Protein AF-A0A9E4G1P2-F1 (afdb_monomer)

Mean predicted aligned error: 4.47 Å

Radius of gyration: 14.35 Å; Cα contacts (8 Å, |Δi|>4): 254; chains: 1; bounding box: 38×31×42 Å

Foldseek 3Di:
DDKDWQDKDAFLVRFKMKTFIADPPPRGAPATFIWMDTPPDPDPDTHGLGDDSQKHWNDWDADNVSQKIWTWIWGPDDDVVVVDDIAIWIWMTGRVVSDIDTDDTRDDDD

Structure (mmCIF, N/CA/C/O backbone):
data_AF-A0A9E4G1P2-F1
#
_entry.id   AF-A0A9E4G1P2-F1
#
loop_
_atom_site.group_PDB
_atom_site.id
_atom_site.type_symbol
_atom_site.label_atom_id
_atom_site.label_alt_id
_atom_site.label_comp_id
_atom_site.label_asym_id
_atom_site.label_entity_id
_atom_site.label_seq_id
_atom_site.pdbx_PDB_ins_code
_atom_site.Cartn_x
_atom_site.Cartn_y
_atom_site.Cartn_z
_atom_site.occupancy
_atom_site.B_iso_or_equiv
_atom_site.auth_seq_id
_atom_site.auth_comp_id
_atom_site.auth_asym_id
_atom_site.auth_atom_id
_atom_site.pdbx_PDB_model_num
ATOM 1 N N . GLY A 1 1 ? 5.407 16.117 10.785 1.00 56.47 1 GLY A N 1
ATOM 2 C CA . GLY A 1 1 ? 5.474 17.115 9.700 1.00 56.47 1 GLY A CA 1
ATOM 3 C C . GLY A 1 1 ? 4.204 17.039 8.878 1.00 56.47 1 GLY A C 1
ATOM 4 O O . GLY A 1 1 ? 3.310 16.301 9.290 1.00 56.47 1 GLY A O 1
ATOM 5 N N . PRO A 1 2 ? 4.094 17.774 7.760 1.00 74.25 2 PRO A N 1
ATOM 6 C CA . PRO A 1 2 ? 3.076 17.479 6.756 1.00 74.25 2 PRO A CA 1
ATOM 7 C C . PRO A 1 2 ? 3.152 16.000 6.324 1.00 74.25 2 PRO A C 1
ATOM 9 O O . PRO A 1 2 ? 4.152 15.317 6.537 1.00 74.25 2 PRO A O 1
ATOM 12 N N . ILE A 1 3 ? 2.059 15.470 5.797 1.00 84.06 3 ILE A N 1
ATOM 13 C CA . ILE A 1 3 ? 1.977 14.115 5.242 1.00 84.06 3 ILE A CA 1
ATOM 14 C C . ILE A 1 3 ? 1.410 14.232 3.834 1.00 84.06 3 ILE A C 1
ATOM 16 O O . ILE A 1 3 ? 0.638 15.152 3.563 1.00 84.06 3 ILE A O 1
ATOM 20 N N . ASP A 1 4 ? 1.830 13.330 2.959 1.00 90.81 4 ASP A N 1
ATOM 21 C CA . ASP A 1 4 ? 1.390 13.273 1.570 1.00 90.81 4 ASP A CA 1
ATOM 22 C C . ASP A 1 4 ? 0.650 11.950 1.355 1.00 90.81 4 ASP A C 1
ATOM 24 O O . ASP A 1 4 ? 1.268 10.884 1.347 1.00 90.81 4 ASP A O 1
ATOM 28 N N . ASP A 1 5 ? -0.679 12.026 1.281 1.00 92.12 5 ASP A N 1
ATOM 29 C CA . ASP A 1 5 ? -1.571 10.881 1.113 1.00 92.12 5 ASP A CA 1
ATOM 30 C C . ASP A 1 5 ? -2.200 10.961 -0.285 1.00 92.12 5 ASP A C 1
ATOM 32 O O . ASP A 1 5 ? -2.833 11.962 -0.625 1.00 92.12 5 ASP A O 1
ATOM 36 N N . VAL A 1 6 ? -2.054 9.904 -1.088 1.00 92.94 6 VAL A N 1
ATOM 37 C CA . VAL A 1 6 ? -2.514 9.895 -2.495 1.00 92.94 6 VAL A CA 1
ATOM 38 C C . VAL A 1 6 ? -3.732 9.012 -2.742 1.00 92.94 6 VAL A C 1
ATOM 40 O O . VAL A 1 6 ? -4.409 9.166 -3.755 1.00 92.94 6 VAL A O 1
ATOM 43 N N . ALA A 1 7 ? -4.038 8.102 -1.817 1.00 94.00 7 ALA A N 1
ATOM 44 C CA . ALA A 1 7 ? -5.211 7.239 -1.888 1.00 94.00 7 ALA A CA 1
ATOM 45 C C . ALA A 1 7 ? -5.629 6.760 -0.492 1.00 94.00 7 ALA A C 1
ATOM 47 O O . ALA A 1 7 ? -4.781 6.558 0.381 1.00 94.00 7 ALA A O 1
ATOM 48 N N . ALA A 1 8 ? -6.932 6.535 -0.302 1.00 96.19 8 ALA A N 1
ATOM 49 C CA . ALA A 1 8 ? -7.508 5.969 0.914 1.00 96.19 8 ALA A CA 1
ATOM 50 C C . ALA A 1 8 ? -8.724 5.091 0.583 1.00 96.19 8 ALA A C 1
ATOM 52 O O . ALA A 1 8 ? -9.538 5.472 -0.260 1.00 96.19 8 ALA A O 1
ATOM 53 N N . GLN A 1 9 ? -8.872 3.944 1.255 1.00 97.81 9 GLN A N 1
ATOM 54 C CA . GLN A 1 9 ? -10.049 3.072 1.124 1.00 97.81 9 GLN A CA 1
ATOM 55 C C . GLN A 1 9 ? -10.417 2.404 2.447 1.00 97.81 9 GLN A C 1
ATOM 57 O O . GLN A 1 9 ? -9.547 1.920 3.174 1.00 97.81 9 GLN A O 1
ATOM 62 N N . ILE A 1 10 ? -11.717 2.336 2.724 1.00 98.00 10 ILE A N 1
ATOM 63 C CA . ILE A 1 10 ? -12.273 1.560 3.837 1.00 98.00 10 ILE A CA 1
ATOM 64 C C . ILE A 1 10 ? -12.322 0.080 3.422 1.00 98.00 10 ILE A C 1
ATOM 66 O O . ILE A 1 10 ? -12.615 -0.218 2.264 1.00 98.00 10 ILE A O 1
ATOM 70 N N . SER A 1 11 ? -12.017 -0.832 4.348 1.00 98.19 11 SER A N 1
ATOM 71 C CA . SER A 1 11 ? -12.136 -2.278 4.126 1.00 98.19 11 SER A CA 1
ATOM 72 C C . SER A 1 11 ? -13.591 -2.691 3.846 1.00 98.19 11 SER A C 1
ATOM 74 O O . SER A 1 11 ? -14.513 -2.000 4.287 1.00 98.19 11 SER A O 1
ATOM 76 N N . PRO A 1 12 ? -13.844 -3.825 3.165 1.00 98.31 12 PRO A N 1
ATOM 77 C CA . PRO A 1 12 ? -15.205 -4.268 2.838 1.00 98.31 12 PRO A CA 1
ATOM 78 C C . PRO A 1 12 ? -16.127 -4.409 4.057 1.00 98.31 12 PRO A C 1
ATOM 80 O O . PRO A 1 12 ? -17.318 -4.116 3.983 1.00 98.31 12 PRO A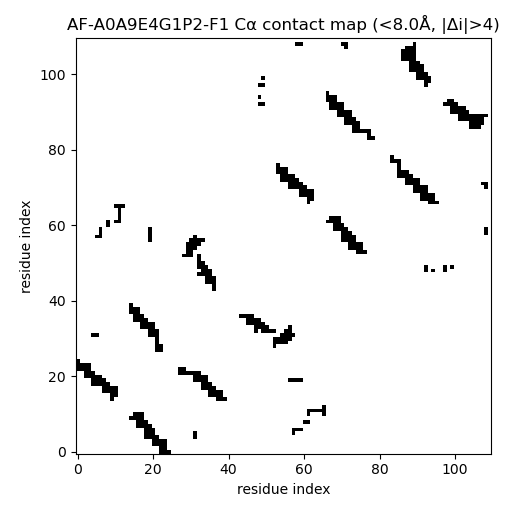 O 1
ATOM 83 N N . ASP A 1 13 ? -15.569 -4.815 5.199 1.00 97.50 13 ASP A N 1
ATOM 84 C CA . ASP A 1 13 ? -16.288 -4.957 6.468 1.00 97.50 13 ASP A CA 1
ATOM 85 C C . ASP A 1 13 ? -16.474 -3.637 7.241 1.00 97.50 13 ASP A C 1
ATOM 87 O O . ASP A 1 13 ? -17.094 -3.622 8.306 1.00 97.50 13 ASP A O 1
ATOM 91 N N . GLY A 1 14 ? -15.927 -2.528 6.738 1.00 97.69 14 GLY A N 1
ATOM 92 C CA . GLY A 1 14 ? -16.039 -1.212 7.356 1.00 97.69 14 GLY A CA 1
ATOM 93 C C . GLY A 1 14 ? -15.217 -1.019 8.631 1.00 97.69 14 GLY A C 1
ATOM 94 O O . GLY A 1 14 ? -15.432 -0.027 9.324 1.00 97.69 14 GLY A O 1
ATOM 95 N N . ARG A 1 15 ? -14.314 -1.942 8.991 1.00 96.75 15 ARG A N 1
ATOM 96 C CA . ARG A 1 15 ? -13.593 -1.900 10.280 1.00 96.75 15 ARG A CA 1
ATOM 97 C C . ARG A 1 15 ? -12.201 -1.287 10.202 1.00 96.75 15 ARG A C 1
ATOM 99 O O . ARG A 1 15 ? -11.665 -0.893 11.240 1.00 96.75 15 ARG A O 1
ATOM 106 N N . SER A 1 16 ? -11.637 -1.159 9.007 1.00 97.19 16 SER A N 1
ATOM 107 C CA . SER A 1 16 ? -10.280 -0.666 8.783 1.00 97.19 16 SER A CA 1
ATOM 108 C C . SER A 1 16 ? -10.233 0.358 7.656 1.00 97.19 16 SER A C 1
ATOM 110 O O . SER A 1 16 ? -11.098 0.401 6.784 1.00 97.19 16 SER A O 1
ATOM 112 N N . VAL A 1 17 ? -9.189 1.180 7.662 1.00 97.19 17 VAL A N 1
ATOM 113 C CA . VAL A 1 17 ? -8.836 2.072 6.558 1.00 97.19 17 VAL A CA 1
ATOM 114 C C . VAL A 1 17 ? -7.405 1.788 6.124 1.00 97.19 17 VAL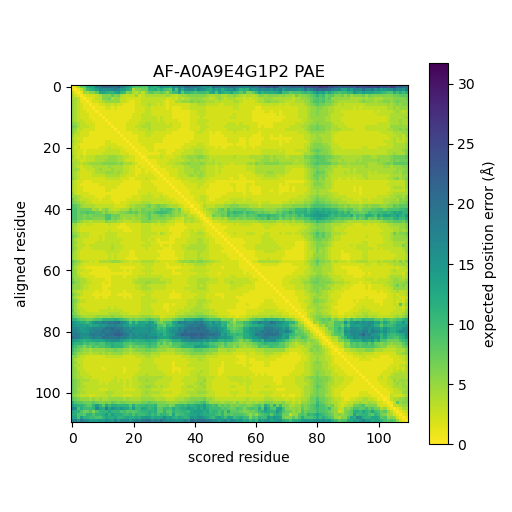 A C 1
ATOM 116 O O . VAL A 1 17 ? -6.511 1.668 6.961 1.00 97.19 17 VAL A O 1
ATOM 119 N N . ALA A 1 18 ? -7.199 1.682 4.816 1.00 97.94 18 ALA A N 1
ATOM 120 C CA . ALA A 1 18 ? -5.887 1.641 4.190 1.00 97.94 18 ALA A CA 1
ATOM 121 C C . ALA A 1 18 ? -5.584 2.989 3.529 1.00 97.94 1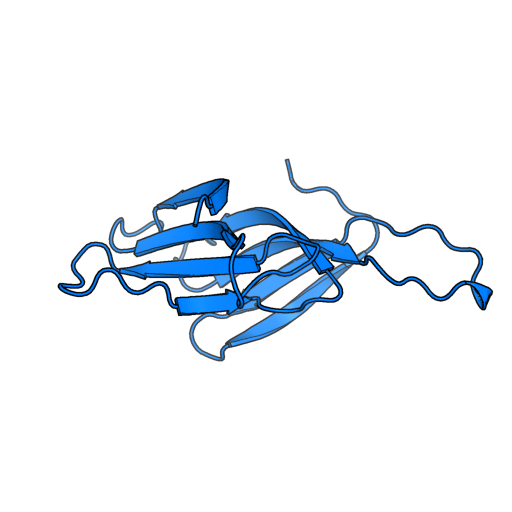8 ALA A C 1
ATOM 123 O O . ALA A 1 18 ? -6.497 3.633 3.003 1.00 97.94 18 ALA A O 1
ATOM 124 N N . ILE A 1 19 ? -4.317 3.405 3.546 1.00 97.25 19 ILE A N 1
ATOM 125 C CA . ILE A 1 19 ? -3.832 4.633 2.908 1.00 97.25 19 ILE A CA 1
ATOM 126 C C . ILE A 1 19 ? -2.486 4.415 2.218 1.00 97.25 19 ILE A C 1
ATOM 128 O O . ILE A 1 19 ? -1.603 3.751 2.761 1.00 97.25 19 ILE A O 1
ATOM 132 N N . ALA A 1 20 ? -2.307 5.043 1.059 1.00 97.44 20 ALA A N 1
ATOM 133 C CA . ALA A 1 20 ? -1.000 5.198 0.433 1.00 97.44 20 ALA A CA 1
ATOM 134 C C . ALA A 1 20 ? -0.416 6.541 0.881 1.00 97.44 20 ALA A C 1
ATOM 136 O O . ALA A 1 20 ? -0.923 7.596 0.492 1.00 97.44 20 ALA 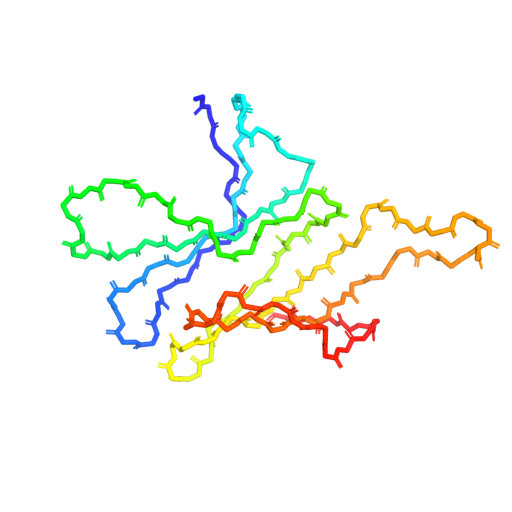A O 1
ATOM 137 N N . ARG A 1 21 ? 0.620 6.491 1.723 1.00 96.00 21 ARG A N 1
ATOM 138 C CA . ARG A 1 21 ? 1.202 7.654 2.400 1.00 96.00 21 ARG A CA 1
ATOM 139 C C . ARG A 1 21 ? 2.699 7.751 2.169 1.00 96.00 21 ARG A C 1
ATOM 141 O O . ARG A 1 21 ? 3.417 6.755 2.206 1.00 96.00 21 ARG A O 1
ATOM 148 N N . ARG A 1 22 ? 3.183 8.982 2.076 1.00 95.06 22 ARG A N 1
ATOM 149 C CA . ARG A 1 22 ? 4.585 9.345 2.241 1.00 95.06 22 ARG A CA 1
ATOM 150 C C . ARG A 1 22 ? 4.725 10.319 3.409 1.00 95.06 22 ARG A C 1
ATOM 152 O O . ARG A 1 22 ? 4.095 11.375 3.456 1.00 95.06 22 ARG A O 1
ATOM 159 N N . TYR A 1 23 ? 5.555 9.955 4.382 1.00 93.88 23 TYR A N 1
ATOM 160 C CA . TYR A 1 23 ? 5.895 10.839 5.496 1.00 93.88 23 TYR A CA 1
ATOM 161 C C . TYR A 1 23 ? 6.918 11.891 5.061 1.00 93.88 23 TYR A C 1
ATOM 163 O O . TYR A 1 23 ? 7.779 11.606 4.238 1.00 93.88 23 TYR A O 1
ATOM 171 N N . THR A 1 24 ? 6.870 13.091 5.645 1.00 91.81 24 THR A N 1
ATOM 172 C CA . THR A 1 24 ? 7.861 14.159 5.387 1.00 91.81 24 THR A CA 1
ATOM 173 C C . THR A 1 24 ? 8.796 14.404 6.578 1.00 91.81 24 THR A C 1
ATOM 175 O O . THR A 1 24 ? 9.324 15.504 6.748 1.00 91.81 24 THR A O 1
ATOM 178 N N . ASP A 1 25 ? 8.921 13.427 7.471 1.00 91.00 25 ASP A N 1
ATOM 179 C CA . ASP A 1 25 ? 9.833 13.464 8.616 1.00 91.00 25 ASP A CA 1
ATOM 180 C C . ASP A 1 25 ? 10.913 12.383 8.473 1.00 91.00 25 ASP A C 1
ATOM 182 O O . ASP A 1 25 ? 11.214 11.953 7.362 1.00 91.00 25 ASP A O 1
ATOM 186 N N . SER A 1 26 ? 11.516 11.939 9.576 1.00 91.00 26 SER A N 1
ATOM 187 C CA 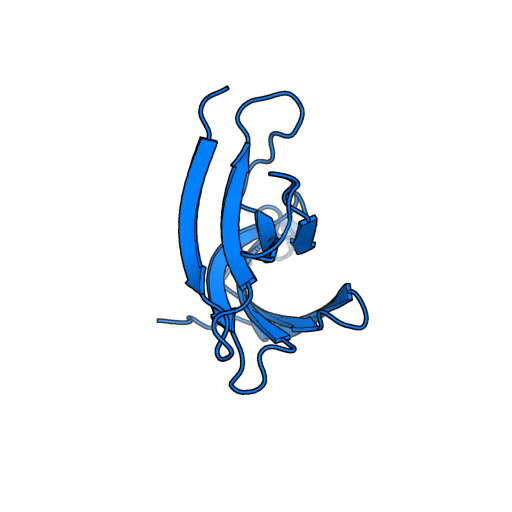. SER A 1 26 ? 12.557 10.905 9.563 1.00 91.00 26 SER A CA 1
ATOM 188 C C . SER A 1 26 ? 12.111 9.565 8.962 1.00 91.00 26 SER A C 1
ATOM 190 O O . SER A 1 26 ? 12.958 8.719 8.704 1.00 91.00 26 SER A O 1
ATOM 192 N N . ARG A 1 27 ? 10.807 9.367 8.725 1.00 90.75 27 ARG A N 1
ATOM 193 C CA . ARG A 1 27 ? 10.224 8.180 8.078 1.00 90.75 27 ARG A CA 1
ATOM 194 C C . ARG A 1 27 ? 10.070 8.321 6.560 1.00 90.75 27 ARG A C 1
ATOM 196 O O . ARG A 1 27 ? 9.388 7.505 5.943 1.00 90.75 27 ARG A O 1
ATOM 203 N N . TRP A 1 28 ? 10.605 9.391 5.975 1.00 93.06 28 TRP A N 1
ATOM 204 C CA . TRP A 1 28 ? 10.469 9.677 4.552 1.00 93.06 28 TRP A CA 1
ATOM 205 C C . TRP A 1 28 ? 10.993 8.535 3.674 1.00 93.06 28 TRP A C 1
ATOM 207 O O . TRP A 1 28 ? 12.024 7.925 3.954 1.00 93.06 28 TRP A O 1
ATOM 217 N N . THR A 1 29 ? 10.275 8.297 2.582 1.00 93.56 29 THR A N 1
ATOM 218 C CA . THR A 1 29 ? 10.647 7.421 1.467 1.00 93.56 29 THR A CA 1
ATOM 219 C C . THR A 1 29 ? 10.376 8.162 0.161 1.00 93.56 29 THR A C 1
ATOM 221 O O . THR A 1 29 ? 9.584 9.108 0.131 1.00 93.56 29 THR A O 1
ATOM 224 N N . GLN A 1 30 ? 11.027 7.755 -0.933 1.00 93.50 30 GLN A N 1
ATOM 225 C CA . GLN A 1 30 ? 10.827 8.405 -2.231 1.00 93.50 30 GLN A CA 1
ATOM 226 C C . GLN A 1 30 ? 9.377 8.251 -2.723 1.00 93.50 30 GLN A C 1
ATOM 228 O O . GLN A 1 30 ? 8.770 9.227 -3.181 1.00 93.50 30 GLN A O 1
ATOM 233 N N . GLY A 1 31 ? 8.818 7.046 -2.587 1.00 95.00 31 GLY A N 1
ATOM 234 C CA . GLY A 1 31 ? 7.462 6.682 -3.002 1.00 95.00 31 GLY A CA 1
ATOM 235 C C . GLY A 1 31 ? 6.501 6.483 -1.837 1.00 95.00 31 GLY A C 1
ATOM 236 O O . GLY A 1 31 ? 6.911 6.366 -0.687 1.00 95.00 31 GLY A O 1
ATOM 237 N N . HIS A 1 32 ? 5.207 6.428 -2.136 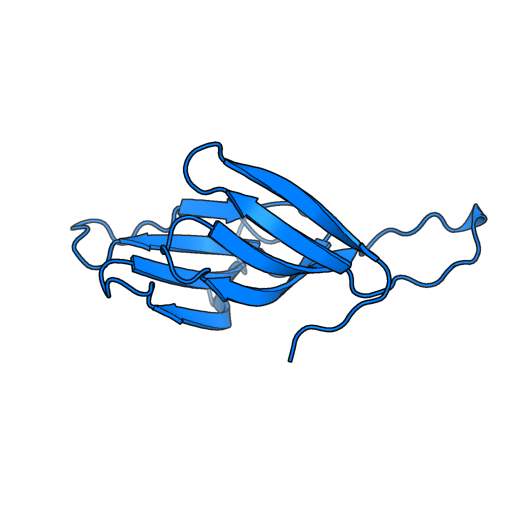1.00 97.06 32 HIS A N 1
ATOM 238 C CA . HIS A 1 32 ? 4.181 6.164 -1.129 1.00 97.06 32 HIS A CA 1
ATOM 239 C C . HIS A 1 32 ? 4.199 4.696 -0.705 1.00 97.06 32 HIS A C 1
ATOM 241 O O . HIS A 1 32 ? 4.337 3.797 -1.538 1.00 97.06 32 HIS A O 1
ATOM 247 N N . GLN A 1 33 ? 4.009 4.479 0.591 1.00 96.75 33 GLN A N 1
ATOM 248 C CA . GLN A 1 33 ? 3.952 3.172 1.236 1.00 96.75 33 GLN A CA 1
ATOM 249 C C . GLN A 1 33 ? 2.526 2.912 1.726 1.00 96.75 33 GLN A C 1
ATOM 251 O O . GLN A 1 33 ? 1.766 3.858 1.965 1.00 96.75 33 GLN A O 1
ATOM 256 N N . LEU A 1 34 ? 2.149 1.642 1.864 1.00 97.44 34 LEU A N 1
ATOM 257 C CA . LEU A 1 34 ? 0.790 1.267 2.245 1.00 97.44 34 LEU A CA 1
ATOM 258 C C . LEU A 1 34 ? 0.695 1.053 3.753 1.00 97.44 34 LEU A C 1
ATOM 260 O O . LEU A 1 34 ? 1.447 0.265 4.335 1.00 97.44 34 LEU A O 1
ATOM 264 N N . TYR A 1 35 ? -0.268 1.729 4.371 1.00 97.25 35 TYR A N 1
ATOM 265 C CA . TYR A 1 35 ? -0.547 1.623 5.796 1.00 97.25 35 TYR A CA 1
ATOM 266 C C . TYR A 1 35 ? -2.001 1.260 6.042 1.00 97.25 35 TYR A C 1
ATOM 268 O O . TYR A 1 35 ? -2.881 1.709 5.312 1.00 97.25 35 TYR A O 1
ATOM 276 N N . VAL A 1 36 ? -2.257 0.516 7.114 1.00 97.25 36 VAL A N 1
ATOM 277 C CA . VAL A 1 36 ? -3.596 0.151 7.578 1.00 97.25 36 VAL A CA 1
ATOM 278 C C . VAL A 1 36 ? -3.781 0.604 9.020 1.00 97.25 36 VAL A C 1
ATOM 280 O O . VAL A 1 36 ? -2.849 0.595 9.826 1.00 97.25 36 VAL A O 1
ATOM 283 N N . ARG A 1 37 ? -5.005 1.004 9.353 1.00 96.19 37 ARG A N 1
ATOM 284 C CA . ARG A 1 37 ? -5.430 1.271 10.725 1.00 96.19 37 ARG A CA 1
ATOM 285 C C . ARG A 1 37 ? -6.849 0.765 10.950 1.00 96.19 37 ARG A C 1
ATOM 287 O O . ARG A 1 37 ? -7.735 1.015 10.134 1.00 96.19 37 ARG A O 1
ATOM 294 N N . ALA A 1 38 ? -7.076 0.114 12.089 1.00 95.81 38 ALA A N 1
ATOM 295 C CA . ALA A 1 38 ? -8.419 -0.223 12.549 1.00 95.81 38 ALA A CA 1
ATOM 296 C C . ALA A 1 38 ? -9.153 1.043 13.022 1.00 95.81 38 ALA A C 1
ATOM 298 O O . ALA A 1 38 ? -8.620 1.833 13.802 1.00 95.81 38 ALA A O 1
ATOM 299 N N . LEU A 1 39 ? -10.395 1.233 12.580 1.00 94.62 39 LEU A N 1
ATOM 300 C CA . LEU A 1 39 ? -11.194 2.421 12.899 1.00 94.62 39 LEU A CA 1
ATOM 301 C C . LEU A 1 39 ? -11.621 2.467 14.370 1.00 94.62 39 LEU A C 1
ATOM 303 O O . LEU A 1 39 ? -11.761 3.549 14.933 1.00 94.62 39 LEU A O 1
ATOM 307 N N . ALA A 1 40 ? -11.784 1.301 14.996 1.00 93.75 40 ALA A N 1
ATOM 308 C CA . ALA A 1 40 ? -12.105 1.177 16.415 1.00 93.75 40 ALA A CA 1
ATOM 309 C C . ALA A 1 40 ? -10.872 1.263 17.337 1.00 93.75 40 ALA A C 1
ATOM 311 O O . ALA A 1 40 ? -11.028 1.202 18.554 1.00 93.75 40 ALA A O 1
ATOM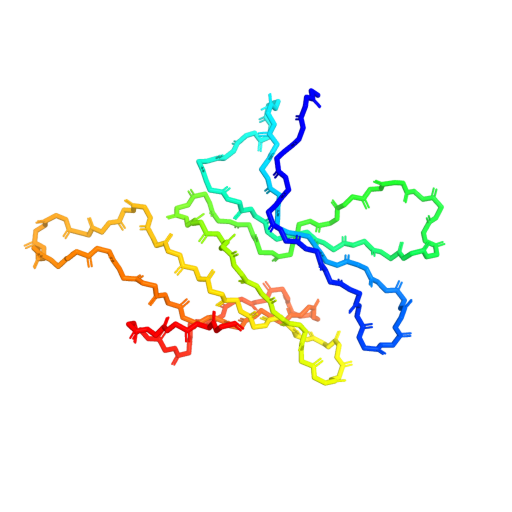 312 N N . ALA A 1 41 ? -9.653 1.367 16.790 1.00 89.12 41 ALA A N 1
ATOM 313 C CA . ALA A 1 41 ? -8.450 1.433 17.612 1.00 89.12 41 ALA A CA 1
ATOM 314 C C . ALA A 1 41 ? -8.402 2.743 18.408 1.00 89.12 41 ALA A C 1
ATOM 316 O O . ALA A 1 41 ? -8.492 3.836 17.840 1.00 89.12 41 ALA A O 1
ATOM 317 N N . GLU A 1 42 ? -8.183 2.624 19.719 1.00 89.81 42 GLU A N 1
ATOM 318 C CA . GLU A 1 42 ? -7.984 3.776 20.606 1.00 89.81 42 GLU A CA 1
ATOM 319 C C . GLU A 1 42 ? -6.712 4.559 20.245 1.00 89.81 42 GLU A C 1
ATOM 321 O O . GLU A 1 42 ? -6.642 5.772 20.441 1.00 89.81 42 GLU A O 1
ATOM 326 N N . THR A 1 43 ? -5.713 3.884 19.667 1.00 86.25 43 THR A N 1
ATOM 327 C CA . THR A 1 43 ? -4.479 4.516 19.200 1.00 86.25 43 THR A CA 1
ATOM 328 C C . THR A 1 43 ? -4.640 5.070 17.784 1.00 86.25 43 THR A C 1
ATOM 330 O O . THR A 1 43 ? -5.319 4.510 16.917 1.00 86.25 43 THR A O 1
ATOM 333 N N . ALA A 1 44 ? -3.977 6.197 17.522 1.00 85.25 44 ALA A N 1
ATOM 334 C CA . ALA A 1 44 ? -3.898 6.813 16.196 1.00 85.25 44 ALA A CA 1
ATOM 335 C C . ALA A 1 44 ? -2.787 6.205 15.312 1.00 85.25 44 ALA A C 1
ATOM 337 O O . ALA A 1 44 ? -2.367 6.822 14.331 1.00 85.25 44 ALA A O 1
ATOM 338 N N . GLU A 1 45 ? -2.270 5.033 15.684 1.00 89.44 45 GLU A N 1
ATOM 339 C CA . GLU A 1 45 ? -1.103 4.433 15.046 1.00 89.44 45 GLU A CA 1
ATOM 340 C C . GLU A 1 45 ? -1.464 3.781 13.708 1.00 89.44 45 GLU A C 1
ATOM 342 O O . GLU A 1 45 ? -2.517 3.164 13.551 1.00 89.44 45 GLU A O 1
ATOM 347 N N . TRP A 1 46 ? -0.576 3.957 12.733 1.00 94.19 46 TRP A N 1
ATOM 348 C CA . TRP A 1 46 ? -0.686 3.386 11.397 1.00 94.19 46 TRP A CA 1
ATOM 349 C C . TRP A 1 46 ? 0.292 2.225 11.283 1.00 94.19 46 TRP A C 1
ATOM 351 O O . TRP A 1 46 ? 1.493 2.420 11.468 1.00 94.19 46 TRP A O 1
ATOM 361 N N . GLN A 1 47 ? -0.205 1.041 10.940 1.00 94.50 47 GLN A N 1
ATOM 362 C CA . GLN A 1 47 ? 0.634 -0.121 10.683 1.00 94.50 47 GLN A CA 1
ATOM 363 C C . GLN A 1 47 ? 1.078 -0.105 9.223 1.00 94.50 47 GLN A C 1
ATOM 365 O O . GLN A 1 47 ? 0.237 -0.045 8.331 1.00 94.50 47 GLN A O 1
ATOM 370 N N . ALA A 1 48 ? 2.383 -0.176 8.969 1.00 94.94 48 ALA A N 1
ATOM 371 C CA . ALA A 1 48 ? 2.892 -0.409 7.622 1.00 94.94 48 ALA A CA 1
ATOM 372 C C . ALA A 1 48 ? 2.587 -1.856 7.210 1.00 94.94 48 ALA A C 1
ATOM 374 O O . ALA A 1 48 ? 2.915 -2.778 7.955 1.00 94.94 48 ALA A O 1
ATOM 375 N N . VAL A 1 49 ? 1.958 -2.044 6.050 1.00 95.31 49 VAL A N 1
ATOM 376 C CA . VAL A 1 49 ? 1.622 -3.379 5.523 1.00 95.31 49 VAL A CA 1
ATOM 377 C C . VAL A 1 49 ? 2.422 -3.690 4.262 1.00 95.31 49 VAL A C 1
ATOM 379 O O . VAL A 1 49 ? 3.017 -4.751 4.170 1.00 95.31 49 VAL A O 1
ATOM 382 N N . ALA A 1 50 ? 2.595 -2.722 3.359 1.00 94.75 50 ALA A N 1
ATOM 383 C CA . ALA A 1 50 ? 3.545 -2.835 2.255 1.00 94.75 50 ALA A CA 1
ATOM 384 C C . ALA A 1 50 ? 4.526 -1.664 2.321 1.00 94.75 50 ALA A C 1
ATOM 386 O O . ALA A 1 50 ? 4.181 -0.531 1.972 1.00 94.75 50 ALA A O 1
ATOM 387 N N . PHE A 1 51 ? 5.728 -1.952 2.824 1.00 95.06 51 PHE A N 1
ATOM 388 C CA . PHE A 1 51 ? 6.822 -0.997 2.944 1.00 95.06 51 PHE A CA 1
ATOM 389 C C . PHE A 1 51 ? 8.035 -1.498 2.175 1.00 95.06 51 PHE A C 1
ATOM 391 O O . PHE A 1 51 ? 8.632 -2.512 2.530 1.00 95.06 51 PHE A O 1
ATOM 398 N N . ASP A 1 52 ? 8.400 -0.758 1.145 1.00 94.25 52 ASP A N 1
ATOM 399 C CA . ASP A 1 52 ? 9.535 -1.046 0.294 1.00 94.25 52 ASP A CA 1
ATOM 400 C C . ASP A 1 52 ? 10.005 0.271 -0.350 1.00 94.25 52 ASP A C 1
ATOM 402 O O . ASP A 1 52 ? 9.297 0.850 -1.186 1.00 94.25 52 ASP A O 1
ATOM 406 N N . PRO A 1 53 ? 11.168 0.793 0.073 1.00 92.81 53 PRO A N 1
ATOM 407 C CA . PRO A 1 53 ? 11.649 2.098 -0.361 1.00 92.81 53 PRO A CA 1
ATOM 408 C C . PRO A 1 53 ? 12.008 2.145 -1.852 1.00 92.81 53 PRO A C 1
ATOM 410 O O . PRO A 1 53 ? 12.092 3.246 -2.401 1.00 92.81 53 PRO A O 1
ATOM 413 N N . ASP A 1 54 ? 12.167 0.990 -2.503 1.00 93.25 54 ASP A N 1
ATOM 414 C CA . ASP A 1 54 ? 12.530 0.896 -3.917 1.00 93.25 54 ASP A CA 1
ATOM 415 C C . ASP A 1 54 ? 11.316 1.038 -4.844 1.00 93.25 54 ASP A C 1
ATOM 417 O O . ASP A 1 54 ? 11.472 1.110 -6.063 1.00 93.25 54 ASP A O 1
ATOM 421 N N . TYR A 1 55 ? 10.106 1.151 -4.282 1.00 95.06 55 TYR A N 1
ATOM 422 C CA . TYR A 1 55 ? 8.863 1.267 -5.036 1.00 95.06 55 TYR A CA 1
ATOM 423 C C . TYR A 1 55 ? 7.992 2.441 -4.590 1.00 95.06 55 TYR A C 1
ATOM 425 O O . TYR A 1 55 ? 7.950 2.852 -3.428 1.00 95.06 55 TYR A O 1
ATOM 433 N N . ASN A 1 56 ? 7.192 2.930 -5.533 1.00 95.62 56 ASN A N 1
ATOM 434 C CA . ASN A 1 56 ? 6.043 3.784 -5.267 1.00 95.62 56 ASN A CA 1
ATOM 435 C C . ASN A 1 56 ? 4.739 2.993 -5.377 1.00 95.62 56 ASN A C 1
ATOM 437 O O . ASN A 1 56 ? 4.486 2.397 -6.420 1.00 95.62 56 ASN A O 1
ATOM 441 N N . THR A 1 57 ? 3.873 3.071 -4.365 1.00 96.12 57 THR A N 1
ATOM 442 C CA . THR A 1 57 ? 2.492 2.567 -4.449 1.00 96.12 57 THR A CA 1
ATOM 443 C C . THR A 1 57 ? 1.550 3.701 -4.845 1.00 96.12 57 THR A C 1
ATOM 445 O O . THR A 1 57 ? 1.270 4.587 -4.043 1.00 96.12 57 THR A O 1
ATOM 448 N N . SER A 1 58 ? 1.054 3.705 -6.082 1.00 91.19 58 SER A N 1
ATOM 449 C CA . SER A 1 58 ? 0.176 4.781 -6.578 1.00 91.19 58 SER A CA 1
ATOM 450 C C . SER A 1 58 ? -1.310 4.493 -6.392 1.00 91.19 58 SER A C 1
ATOM 452 O O . SER A 1 58 ? -2.121 5.414 -6.368 1.00 91.19 58 SER A O 1
ATOM 454 N N . TYR A 1 59 ? -1.673 3.216 -6.309 1.00 94.06 59 TYR A N 1
ATOM 455 C CA . TYR A 1 59 ? -3.053 2.765 -6.226 1.00 94.06 59 TYR A CA 1
ATOM 456 C C . TYR A 1 59 ? -3.121 1.422 -5.510 1.00 94.06 59 TYR A C 1
ATOM 458 O O . TYR A 1 59 ? -2.181 0.631 -5.571 1.00 94.06 59 TYR A O 1
ATOM 466 N N . PHE A 1 60 ? -4.238 1.153 -4.847 1.00 97.19 60 PHE A N 1
ATOM 467 C CA . PHE A 1 60 ? -4.516 -0.143 -4.244 1.00 97.19 60 PHE A CA 1
ATOM 468 C C . PHE A 1 60 ? -6.021 -0.348 -4.118 1.00 97.19 60 PHE A C 1
ATOM 470 O O . PHE A 1 60 ? -6.760 0.633 -4.106 1.00 97.19 60 PHE A O 1
ATOM 477 N N . ARG A 1 61 ? -6.472 -1.596 -3.979 1.00 97.06 61 ARG A N 1
ATOM 478 C CA . ARG A 1 61 ? -7.834 -1.970 -3.584 1.00 97.06 61 ARG A CA 1
ATOM 479 C C . ARG A 1 61 ? -7.823 -3.152 -2.630 1.00 97.06 61 ARG A C 1
ATOM 481 O O . ARG A 1 61 ? -6.980 -4.036 -2.752 1.00 97.06 61 ARG A O 1
ATOM 488 N N . TRP A 1 62 ? -8.783 -3.173 -1.716 1.00 98.06 62 TRP A N 1
ATOM 489 C CA . TRP A 1 62 ? -9.099 -4.371 -0.942 1.00 98.06 62 TRP A CA 1
ATOM 490 C C . TRP A 1 62 ? -9.646 -5.469 -1.858 1.00 98.06 62 TRP A C 1
ATOM 492 O O . TRP A 1 62 ? -10.339 -5.174 -2.837 1.00 98.06 62 TRP A O 1
ATOM 502 N N . ASP A 1 63 ? -9.356 -6.726 -1.536 1.00 96.81 63 ASP A N 1
ATOM 503 C CA . ASP A 1 63 ? -10.148 -7.837 -2.051 1.00 96.81 63 ASP A CA 1
ATOM 504 C C . ASP A 1 63 ? -11.531 -7.878 -1.380 1.00 96.81 63 ASP A C 1
ATOM 506 O O . ASP A 1 63 ? -11.792 -7.156 -0.419 1.00 96.81 63 ASP A O 1
ATOM 510 N N . GLU A 1 64 ? -12.446 -8.703 -1.893 1.00 96.69 64 GLU A N 1
ATOM 511 C CA . GLU A 1 64 ? -13.819 -8.769 -1.369 1.00 96.69 64 GLU A CA 1
ATOM 512 C C . GLU A 1 64 ? -13.877 -9.254 0.089 1.00 96.69 64 GLU A C 1
ATOM 514 O O . GLU A 1 64 ? -14.772 -8.854 0.834 1.00 96.69 64 GLU A O 1
ATOM 519 N N . GLY A 1 65 ? -12.917 -10.091 0.501 1.00 97.12 65 GLY A N 1
ATOM 520 C CA . GLY A 1 65 ? -12.811 -10.611 1.865 1.00 97.12 65 GLY A CA 1
ATOM 521 C C . GLY A 1 65 ? -12.228 -9.616 2.871 1.00 97.12 65 GLY A C 1
ATOM 522 O O . GLY A 1 65 ? -12.444 -9.767 4.072 1.00 97.12 65 GLY A O 1
ATOM 523 N N . GLY A 1 66 ? -11.514 -8.587 2.408 1.00 97.25 66 GLY A N 1
ATOM 524 C CA . GLY A 1 66 ? -10.777 -7.665 3.271 1.00 97.25 66 GLY A CA 1
ATOM 525 C C . GLY A 1 66 ? -9.500 -8.269 3.864 1.00 97.25 66 GLY A C 1
ATOM 526 O O . GLY A 1 66 ? -8.962 -7.732 4.830 1.00 97.25 66 GLY A O 1
ATOM 527 N N . GLU A 1 67 ? -9.020 -9.381 3.311 1.00 97.50 67 GLU A N 1
ATOM 528 C CA . GLU A 1 67 ? -7.834 -10.108 3.776 1.00 97.50 67 GLU A CA 1
ATOM 529 C C . GLU A 1 67 ? -6.584 -9.691 2.999 1.00 97.50 67 GLU A C 1
ATOM 531 O O . GLU A 1 67 ? -5.456 -9.859 3.472 1.00 97.50 67 GLU A O 1
ATOM 536 N N . ARG A 1 68 ? -6.776 -9.135 1.797 1.00 98.12 68 ARG A N 1
ATOM 537 C CA . ARG A 1 68 ? -5.689 -8.801 0.883 1.00 98.12 68 ARG A CA 1
ATOM 538 C C . ARG A 1 68 ? -5.848 -7.423 0.273 1.00 98.12 68 ARG A C 1
ATOM 540 O O . ARG A 1 68 ? -6.950 -6.899 0.116 1.00 98.12 68 ARG A O 1
ATOM 547 N N . LEU A 1 69 ? -4.715 -6.864 -0.129 1.00 98.06 69 LEU A N 1
ATOM 548 C CA . LEU A 1 69 ? -4.635 -5.615 -0.875 1.00 98.06 69 LEU A CA 1
ATOM 549 C C . LEU A 1 69 ? -3.984 -5.887 -2.227 1.00 98.06 69 LEU A C 1
ATOM 551 O O . LEU A 1 69 ? -2.842 -6.332 -2.294 1.00 98.06 69 LEU A O 1
ATOM 555 N N . VAL A 1 70 ? -4.711 -5.613 -3.306 1.00 97.25 70 VAL A N 1
ATOM 556 C CA . VAL A 1 70 ? -4.159 -5.564 -4.662 1.00 97.25 70 VAL A CA 1
ATOM 557 C C . VAL A 1 70 ? -3.603 -4.164 -4.882 1.00 97.25 70 VAL A C 1
ATOM 559 O O . VAL A 1 70 ? -4.293 -3.188 -4.611 1.00 97.25 70 VAL A O 1
ATOM 562 N N . MET A 1 71 ? -2.366 -4.044 -5.346 1.00 96.56 71 MET A N 1
ATOM 563 C CA . MET A 1 71 ? -1.619 -2.787 -5.382 1.00 96.56 71 MET A CA 1
ATOM 564 C C . MET A 1 71 ? -1.005 -2.572 -6.759 1.00 96.56 71 MET A C 1
ATOM 566 O O . MET A 1 71 ? -0.457 -3.509 -7.334 1.00 96.56 71 MET A O 1
ATOM 570 N N . GLN A 1 72 ? -1.031 -1.333 -7.247 1.00 95.62 72 GLN A N 1
ATOM 571 C CA . GLN A 1 72 ? -0.173 -0.912 -8.348 1.00 95.62 72 GLN A CA 1
ATOM 572 C C . GLN A 1 72 ? 1.109 -0.312 -7.782 1.00 95.62 72 GLN A C 1
ATOM 574 O O . GLN A 1 72 ? 1.061 0.683 -7.046 1.00 95.62 72 GLN A O 1
ATOM 579 N N . ARG A 1 73 ? 2.244 -0.898 -8.155 1.00 95.00 73 ARG A N 1
ATOM 580 C CA . ARG A 1 73 ? 3.575 -0.457 -7.743 1.00 95.00 73 ARG A CA 1
ATOM 581 C C . ARG A 1 73 ? 4.397 -0.041 -8.954 1.00 95.00 73 ARG A C 1
ATOM 583 O O . ARG A 1 73 ? 4.133 -0.469 -10.071 1.00 95.00 73 ARG A O 1
ATOM 590 N N . PHE A 1 74 ? 5.356 0.845 -8.730 1.00 93.69 74 PHE A N 1
ATOM 591 C CA . PHE A 1 74 ? 6.299 1.289 -9.750 1.00 93.69 74 PHE A CA 1
ATOM 592 C C . PHE A 1 74 ? 7.713 1.257 -9.162 1.00 93.69 74 PHE A C 1
ATOM 594 O O . PHE A 1 74 ? 7.929 1.953 -8.160 1.00 93.69 74 PHE A O 1
ATOM 601 N N . PRO A 1 75 ? 8.650 0.478 -9.728 1.00 92.94 75 PRO A N 1
ATOM 602 C CA . PRO A 1 75 ? 10.024 0.429 -9.246 1.00 92.94 75 PRO A CA 1
ATOM 603 C C . PRO A 1 75 ? 10.753 1.733 -9.578 1.00 92.94 75 PRO A C 1
ATOM 605 O O . PRO A 1 75 ? 10.643 2.270 -10.682 1.00 92.94 75 PRO A O 1
ATOM 608 N N . PHE A 1 76 ? 11.524 2.257 -8.629 1.00 88.44 76 PHE A N 1
ATOM 609 C CA . PHE A 1 76 ? 12.404 3.403 -8.868 1.00 88.44 76 PHE A CA 1
ATOM 610 C C . PHE A 1 76 ? 13.733 3.004 -9.494 1.00 88.44 76 PHE A C 1
ATOM 612 O O . PHE A 1 76 ? 14.318 3.786 -10.245 1.00 88.44 76 PHE A O 1
ATOM 619 N N . PHE A 1 77 ? 14.198 1.798 -9.187 1.00 81.12 77 PHE A N 1
ATOM 620 C CA . PHE A 1 77 ? 15.451 1.266 -9.687 1.00 81.12 77 PHE A CA 1
ATOM 621 C C . PHE A 1 77 ? 15.139 0.117 -10.633 1.00 81.12 77 PHE A C 1
ATOM 623 O O . PHE A 1 77 ? 14.721 -0.956 -10.215 1.00 81.12 77 PHE A O 1
ATOM 630 N N . VAL A 1 78 ? 15.339 0.368 -11.921 1.00 76.44 78 VAL A N 1
ATOM 631 C CA . VAL A 1 78 ? 15.440 -0.688 -12.926 1.00 76.44 78 VAL A CA 1
ATOM 632 C C . VAL A 1 78 ? 16.897 -0.874 -13.289 1.00 76.44 78 VAL A C 1
ATOM 634 O O . VAL A 1 78 ? 17.677 0.083 -13.266 1.00 76.44 78 VAL A O 1
ATOM 637 N N . ASP A 1 79 ? 17.265 -2.109 -13.613 1.00 72.19 79 ASP A N 1
ATOM 638 C CA . ASP A 1 79 ? 18.600 -2.418 -14.096 1.00 72.19 79 ASP A CA 1
ATOM 639 C C . ASP A 1 79 ? 18.889 -1.599 -15.364 1.00 72.19 79 ASP A C 1
ATOM 641 O O . ASP A 1 79 ? 18.301 -1.827 -16.424 1.00 72.19 79 ASP A O 1
ATOM 645 N N . ALA A 1 80 ? 19.794 -0.625 -15.247 1.00 67.06 80 ALA A N 1
ATOM 646 C CA . ALA A 1 80 ? 20.193 0.237 -16.353 1.00 67.06 80 ALA A CA 1
ATOM 647 C C . ALA A 1 80 ? 20.836 -0.559 -17.502 1.00 67.06 80 ALA A C 1
ATOM 649 O O . ALA A 1 80 ? 20.786 -0.116 -18.649 1.00 67.06 80 ALA A O 1
ATOM 650 N N . GLU A 1 81 ? 21.405 -1.732 -17.207 1.00 73.94 81 GLU A N 1
ATOM 651 C CA . GLU A 1 81 ? 22.022 -2.629 -18.182 1.00 73.94 81 GLU A CA 1
ATOM 652 C C . GLU A 1 81 ? 20.967 -3.339 -19.047 1.00 73.94 81 GLU A C 1
ATOM 654 O O . GLU A 1 81 ? 21.208 -3.614 -20.224 1.00 73.94 81 GLU A O 1
ATOM 659 N N . SER A 1 82 ? 19.756 -3.538 -18.511 1.00 72.44 82 SER A N 1
ATOM 660 C CA . SER A 1 82 ? 18.627 -4.118 -19.249 1.00 72.44 82 SER A CA 1
ATOM 661 C C . SER A 1 82 ? 18.071 -3.190 -20.339 1.00 72.44 82 SER A C 1
ATOM 663 O O . SER A 1 82 ? 17.447 -3.656 -21.292 1.00 72.44 82 SER A O 1
ATOM 665 N N . GLY A 1 83 ? 18.261 -1.869 -20.204 1.00 72.00 83 GLY A N 1
ATOM 666 C CA . GLY A 1 83 ? 17.671 -0.858 -21.089 1.00 72.00 83 GLY A CA 1
ATOM 667 C C . GLY A 1 83 ? 16.134 -0.808 -21.069 1.00 72.00 83 GLY A C 1
ATOM 668 O O . GLY A 1 83 ? 15.538 -0.083 -21.869 1.00 72.00 83 GLY A O 1
ATOM 669 N N . VAL A 1 84 ? 15.481 -1.565 -20.180 1.00 71.88 84 VAL A N 1
ATOM 670 C CA . VAL A 1 84 ? 14.022 -1.6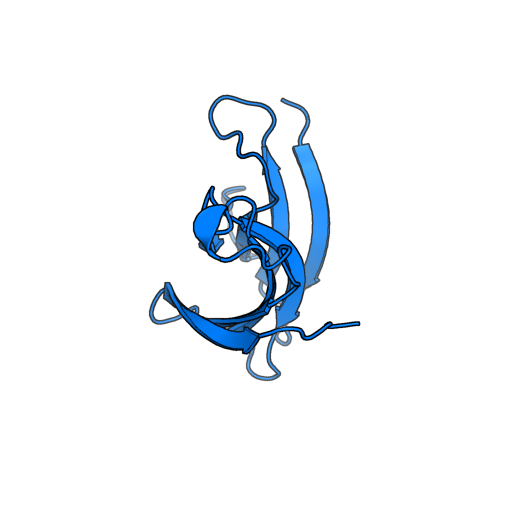20 -20.062 1.00 71.88 84 VAL A CA 1
ATOM 671 C C . VAL A 1 84 ? 13.556 -0.492 -19.135 1.00 71.88 84 VAL A C 1
ATOM 673 O O . VAL A 1 84 ? 14.029 -0.399 -18.002 1.00 71.88 84 VAL A O 1
ATOM 676 N N . PRO A 1 85 ? 12.642 0.394 -19.576 1.00 76.50 85 PRO A N 1
ATOM 677 C CA . PRO A 1 85 ? 12.094 1.421 -18.697 1.00 76.50 85 PRO A CA 1
ATOM 678 C C . PRO A 1 85 ? 11.261 0.784 -17.582 1.00 76.50 85 PRO A C 1
ATOM 680 O O . PRO A 1 85 ? 10.612 -0.234 -17.810 1.00 76.50 85 PRO A O 1
ATOM 683 N N . ALA A 1 86 ? 11.224 1.424 -16.411 1.00 83.00 86 ALA A N 1
ATOM 684 C CA . ALA A 1 86 ? 10.330 1.044 -15.321 1.00 83.00 86 ALA A CA 1
ATOM 685 C C . ALA A 1 86 ? 8.865 1.044 -15.780 1.00 83.00 86 ALA A C 1
ATOM 687 O O . ALA A 1 86 ? 8.413 1.962 -16.474 1.00 83.00 86 ALA A O 1
ATOM 688 N N . ARG A 1 87 ? 8.136 -0.006 -15.396 1.00 88.50 87 ARG A N 1
ATOM 689 C CA . ARG A 1 87 ? 6.736 -0.238 -15.762 1.00 88.50 87 ARG A CA 1
ATOM 690 C C . ARG A 1 87 ? 5.897 -0.385 -14.498 1.00 88.50 87 ARG A C 1
ATOM 692 O O . ARG A 1 87 ? 6.427 -0.790 -13.468 1.00 88.50 87 ARG A O 1
ATOM 699 N N . PRO A 1 88 ? 4.604 -0.037 -14.543 1.00 91.38 88 PRO A N 1
ATOM 700 C CA . PRO A 1 88 ? 3.705 -0.366 -13.453 1.00 91.38 88 PRO A CA 1
ATOM 701 C C . PRO A 1 88 ? 3.547 -1.886 -13.337 1.00 91.38 88 PRO A C 1
ATOM 703 O O . PRO A 1 88 ? 3.428 -2.604 -14.331 1.00 91.38 88 PRO A O 1
ATOM 706 N N . GLU A 1 89 ? 3.526 -2.350 -12.099 1.00 94.44 89 GLU A N 1
ATOM 707 C CA . GLU A 1 89 ? 3.373 -3.747 -11.720 1.00 94.44 89 GLU A CA 1
ATOM 708 C C . GLU A 1 89 ? 2.150 -3.896 -10.821 1.00 94.44 89 GLU A C 1
ATOM 710 O O . GLU A 1 89 ? 1.826 -3.012 -10.019 1.00 94.44 89 GLU A O 1
ATOM 715 N N . VAL A 1 90 ? 1.494 -5.049 -10.910 1.00 95.50 90 VAL A N 1
ATOM 716 C CA . VAL A 1 90 ? 0.373 -5.412 -10.048 1.00 95.50 90 VAL A CA 1
ATOM 717 C C . VAL A 1 90 ? 0.822 -6.452 -9.040 1.00 95.50 90 VAL A C 1
ATOM 719 O O . VAL A 1 90 ? 1.252 -7.548 -9.395 1.00 95.50 90 VAL A O 1
ATOM 722 N N . TRP A 1 91 ? 0.650 -6.115 -7.770 1.00 96.94 91 TRP A N 1
ATOM 723 C CA . TRP A 1 91 ? 1.028 -6.932 -6.628 1.00 96.94 91 TRP A CA 1
ATOM 724 C C . TRP A 1 91 ? -0.194 -7.275 -5.786 1.00 96.94 91 TRP A C 1
ATOM 726 O O . TRP A 1 91 ? -1.191 -6.554 -5.795 1.00 96.94 91 TRP A O 1
ATOM 736 N N . ILE A 1 92 ? -0.101 -8.349 -5.010 1.00 97.00 92 ILE A N 1
ATOM 737 C CA . ILE A 1 92 ? -1.022 -8.624 -3.909 1.00 97.00 92 ILE A CA 1
ATOM 738 C C . ILE A 1 92 ? -0.245 -8.743 -2.611 1.00 97.00 92 ILE A C 1
ATOM 740 O O . ILE A 1 92 ? 0.811 -9.372 -2.567 1.00 97.00 92 ILE A O 1
ATOM 744 N N . HIS A 1 93 ? -0.789 -8.132 -1.570 1.00 97.88 93 HIS A N 1
ATOM 745 C CA . HIS A 1 93 ? -0.307 -8.232 -0.208 1.00 97.88 93 HIS A CA 1
ATOM 746 C C . HIS A 1 93 ? -1.332 -8.975 0.642 1.00 97.88 93 HIS A C 1
ATOM 748 O O . HIS A 1 93 ? -2.515 -8.629 0.612 1.00 97.88 93 HIS A O 1
ATOM 754 N N . ASP A 1 94 ? -0.884 -9.984 1.380 1.00 97.81 94 ASP A N 1
ATOM 755 C CA . ASP A 1 94 ? -1.709 -10.746 2.313 1.00 97.81 94 ASP A CA 1
ATOM 756 C C . ASP A 1 94 ? -1.515 -10.215 3.737 1.00 97.81 94 ASP A C 1
ATOM 758 O O . ASP A 1 94 ? -0.401 -10.201 4.258 1.00 97.81 94 ASP A O 1
ATOM 762 N N . LEU A 1 95 ? -2.595 -9.752 4.373 1.00 96.19 95 LEU A N 1
ATOM 763 C CA . LEU A 1 95 ? -2.510 -9.109 5.687 1.00 96.19 95 LEU A CA 1
ATOM 764 C C . LEU A 1 95 ? -2.264 -10.092 6.830 1.00 96.19 95 LEU A C 1
ATOM 766 O O . LEU A 1 95 ? -1.814 -9.675 7.897 1.00 96.19 95 LEU A O 1
ATOM 770 N N . ALA A 1 96 ? -2.579 -11.374 6.637 1.00 95.69 96 ALA A N 1
ATOM 771 C CA . ALA A 1 96 ? -2.366 -12.383 7.661 1.00 95.69 96 ALA A CA 1
ATOM 772 C C . ALA A 1 96 ? -0.895 -12.803 7.717 1.00 95.69 96 ALA A C 1
ATOM 774 O O . ALA A 1 96 ? -0.352 -12.993 8.807 1.00 95.69 96 ALA A O 1
ATOM 775 N N . THR A 1 97 ? -0.248 -12.942 6.556 1.00 96.44 97 THR A N 1
ATOM 776 C CA . THR A 1 97 ? 1.159 -13.366 6.477 1.00 96.44 97 THR A CA 1
ATOM 777 C C . THR A 1 97 ? 2.139 -12.198 6.406 1.00 96.44 97 THR A C 1
ATOM 779 O O . THR A 1 97 ? 3.303 -12.359 6.766 1.00 96.44 97 THR A O 1
ATOM 782 N N . GLY A 1 98 ? 1.688 -11.025 5.959 1.00 95.88 98 GLY A N 1
ATOM 783 C CA . GLY A 1 98 ? 2.549 -9.887 5.646 1.00 95.88 98 GLY A CA 1
ATOM 784 C C . GLY A 1 98 ? 3.346 -10.069 4.349 1.00 95.88 98 GLY A C 1
ATOM 785 O O . GLY A 1 98 ? 4.255 -9.285 4.076 1.00 95.88 98 GLY A O 1
ATOM 786 N N . GLU A 1 99 ? 3.043 -11.091 3.547 1.00 96.06 99 GLU A N 1
ATOM 787 C CA . GLU A 1 99 ? 3.760 -11.359 2.302 1.00 96.06 99 GLU A CA 1
ATOM 788 C C . GLU A 1 99 ? 3.185 -10.550 1.139 1.00 96.06 99 GLU A C 1
ATOM 790 O O . GLU A 1 99 ? 1.972 -10.467 0.938 1.00 96.06 99 GLU A O 1
ATOM 795 N N . SER A 1 100 ? 4.086 -9.998 0.328 1.00 96.06 100 SER A N 1
ATOM 796 C CA . SER A 1 100 ? 3.761 -9.370 -0.949 1.00 96.06 100 SER A CA 1
ATOM 797 C C . SER A 1 100 ? 4.284 -10.237 -2.082 1.00 96.06 100 SER A C 1
ATOM 799 O O . SER A 1 100 ? 5.449 -10.634 -2.069 1.00 96.06 100 SER A O 1
ATOM 801 N N . ARG A 1 101 ? 3.452 -10.483 -3.093 1.00 95.12 101 ARG A N 1
ATOM 802 C CA . ARG A 1 101 ? 3.881 -11.126 -4.338 1.00 95.12 101 ARG A CA 1
ATOM 803 C C . ARG A 1 101 ? 3.419 -10.328 -5.541 1.00 95.12 101 ARG A C 1
ATOM 805 O O . ARG A 1 101 ? 2.293 -9.825 -5.571 1.00 95.12 101 ARG A O 1
ATOM 812 N N . GLU A 1 102 ? 4.270 -10.270 -6.543 1.00 95.12 102 GLU A N 1
ATOM 813 C CA . GLU A 1 102 ? 3.889 -9.777 -7.851 1.00 95.12 102 GLU A CA 1
ATOM 814 C C . GLU A 1 102 ? 2.921 -10.766 -8.519 1.00 95.12 102 GLU A C 1
ATOM 816 O O . GLU A 1 102 ? 2.948 -11.979 -8.268 1.00 95.12 102 GLU A O 1
ATOM 821 N N . ILE A 1 103 ? 2.000 -10.242 -9.320 1.00 93.25 103 ILE A N 1
ATOM 822 C CA . ILE A 1 103 ? 1.047 -11.037 -10.096 1.00 93.25 103 ILE A CA 1
ATOM 823 C C . ILE A 1 103 ? 1.210 -10.764 -11.588 1.00 93.25 103 ILE A C 1
ATOM 825 O O . ILE A 1 103 ? 1.086 -11.696 -12.381 1.00 93.25 103 ILE A O 1
ATOM 829 N N . ILE A 1 104 ? 1.414 -9.500 -11.974 1.00 89.75 104 ILE A N 1
ATOM 830 C CA . ILE A 1 104 ? 1.471 -9.086 -13.377 1.00 89.75 104 ILE A CA 1
ATOM 831 C C . ILE A 1 104 ? 2.481 -7.943 -13.543 1.00 89.75 104 ILE A C 1
ATOM 833 O O . ILE A 1 104 ? 2.332 -6.899 -12.904 1.00 89.75 104 ILE A O 1
ATOM 837 N N . GLU A 1 105 ? 3.435 -8.116 -14.457 1.00 82.94 105 GLU A N 1
ATOM 838 C CA . GLU A 1 105 ? 4.296 -7.049 -14.983 1.00 82.94 105 GLU A CA 1
ATOM 839 C C . GLU A 1 105 ? 3.579 -6.267 -16.100 1.00 82.94 105 GLU A C 1
ATOM 841 O O . GLU A 1 105 ? 2.787 -6.833 -16.854 1.00 82.94 105 GLU A O 1
ATOM 846 N N . ASP A 1 106 ? 3.898 -4.978 -16.258 1.00 80.56 106 ASP A N 1
ATOM 847 C CA . ASP A 1 106 ? 3.385 -4.121 -17.346 1.00 80.56 106 ASP A CA 1
ATOM 848 C C . ASP A 1 106 ? 1.851 -3.998 -17.376 1.00 80.56 106 ASP A C 1
ATOM 850 O O . ASP A 1 106 ? 1.208 -4.041 -18.428 1.00 80.56 106 ASP A O 1
ATOM 854 N N . ALA A 1 107 ? 1.244 -3.853 -16.198 1.00 76.56 107 ALA A N 1
ATOM 855 C CA . ALA A 1 107 ? -0.201 -3.756 -16.053 1.00 76.56 107 ALA A CA 1
ATOM 856 C C . ALA A 1 107 ? -0.620 -2.545 -15.224 1.00 76.56 107 ALA A C 1
ATOM 858 O O . ALA A 1 107 ? 0.036 -2.139 -14.266 1.00 76.56 107 ALA A O 1
ATOM 859 N N . TYR A 1 108 ? -1.766 -1.987 -15.605 1.00 78.44 108 TYR A N 1
ATOM 860 C CA . TYR A 1 108 ? -2.381 -0.845 -14.946 1.00 78.44 108 TYR A CA 1
ATOM 861 C C . TYR A 1 108 ? -3.658 -1.261 -14.209 1.00 78.44 108 TYR A C 1
ATOM 863 O O . TYR A 1 108 ? -4.486 -2.001 -14.745 1.00 78.44 108 TYR A O 1
ATOM 871 N N . LEU A 1 109 ? -3.829 -0.742 -12.995 1.00 71.88 109 LEU A N 1
ATOM 872 C CA . LEU A 1 109 ? -5.044 -0.830 -12.191 1.00 71.88 109 LEU A CA 1
ATOM 873 C C . LEU A 1 109 ? -5.765 0.532 -12.210 1.00 71.88 109 LEU A C 1
ATOM 875 O O . LEU A 1 109 ? -5.186 1.513 -11.741 1.00 71.88 109 LEU A O 1
ATOM 879 N N . PRO A 1 110 ? -7.008 0.601 -12.726 1.00 62.25 110 PRO A N 1
ATOM 880 C CA . PRO A 1 110 ? -7.807 1.826 -12.764 1.00 62.25 110 PRO A CA 1
ATOM 881 C C . PRO A 1 110 ? -8.508 2.159 -11.440 1.00 62.25 110 PRO A C 1
ATOM 883 O O . PRO A 1 110 ? -8.972 1.232 -10.723 1.00 62.25 110 PRO A O 1
#

Nearest PDB structures (foldseek):
  8shj-assembly2_B  TM=7.193E-01  e=1.394E-01  Homo sapiens
  8t55-assembly2_B  TM=6.582E-01  e=1.188E-01  Homo sapiens
  8shj-assembly1_A  TM=6.572E-01  e=1.321E-01  Homo sapiens
  8kb8-assembly2_B-3  TM=6.664E-01  e=2.377E-01  Homo sapiens
  7drq-assembly2_B  TM=4.514E-01  e=9.023E-01  Catenovulum maritimum

Solvent-accessible surface area (backbone atoms only — not comparable to full-atom values): 6330 Å² total; per-residue (Å²): 113,70,72,50,71,79,46,73,48,70,33,73,85,67,51,32,39,37,33,26,37,26,46,66,48,100,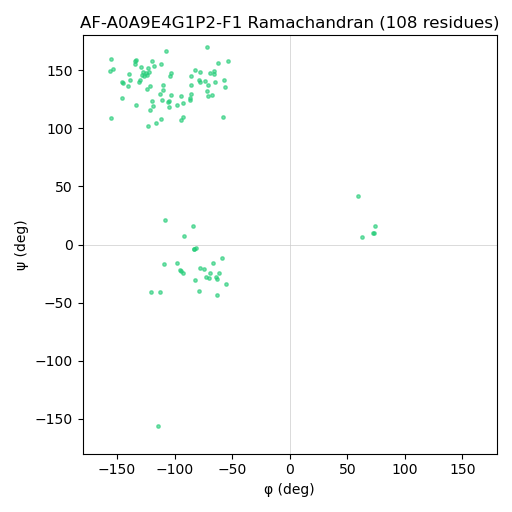73,49,48,90,29,27,31,36,30,39,32,54,70,84,49,92,61,92,65,68,43,75,64,50,79,56,72,58,30,27,40,74,46,70,44,66,40,89,85,50,53,32,37,40,31,31,34,34,53,75,73,55,63,76,87,72,72,56,77,72,48,41,24,32,31,41,34,35,69,88,79,60,49,71,45,80,77,40,77,76,42,85,81,134

Sequence (110 aa):
GPIDDVAAQISPDGRSVAIARRYTDSRWTQGHQLYVRALAAETAEWQAVAFDPDYNTSYFRWDEGGERLVMQRFPFFVDAESGVPARPEVWIHDLATGESREIIEDAYLP

pLDDT: mean 91.32, std 8.63, range [56.47, 98.31]

Secondary structure (DSSP, 8-state):
--EEEEEEEE-TTSSEEEEEEEESSTT--SS-EEEEEETT-SS---EEEE--TTEEEEEEEE-TTSSEEEEEEEES---TTTTPPP--EEEEEETTT--EEEEEES----